Protein AF-A0A923C998-F1 (afdb_monomer)

Radius of gyration: 19.77 Å; Cα contacts (8 Å, |Δi|>4): 43; chains: 1; bounding box: 43×50×43 Å

Sequence (111 aa):
MKTKLPFAAMYVVGMLLICGLLAWGRPFPLVGLFVVSGLAVGSLYALGGVGLVVLYRTTGVLNFAIGAFGAAGVMTAWQLVQWGWLEPLAWGVALLLATALSLGYGRWIAP

Mean predicted aligned error: 7.13 Å

Secondary structure (DSSP, 8-state):
-TTSHHHHHHHHHHHHHHHHHHHTT--HHHHHHHHHHHHHHHHHHHHHHHHHHHHHHHHSS--TTHHHHHHHHHHHHHHHHHTT--HHHHHHHHHHHHHHHHHHHHHHT--

Structure (mmCIF, N/CA/C/O backbone):
data_AF-A0A923C998-F1
#
_entry.id   AF-A0A923C998-F1
#
loop_
_atom_site.group_PDB
_atom_site.id
_atom_site.type_symbol
_atom_site.label_atom_id
_atom_site.label_alt_id
_atom_site.label_comp_id
_atom_site.label_asym_id
_atom_site.label_entity_id
_atom_site.label_seq_id
_atom_site.pdbx_PDB_ins_code
_atom_site.Cartn_x
_atom_site.Cartn_y
_atom_site.Cartn_z
_atom_site.occupancy
_atom_site.B_iso_or_equiv
_atom_site.auth_seq_id
_atom_site.auth_comp_id
_atom_site.auth_asym_id
_atom_site.auth_atom_id
_atom_site.pdbx_PDB_model_num
ATOM 1 N N . MET A 1 1 ? 11.248 28.777 7.817 1.00 54.91 1 MET A N 1
ATOM 2 C CA . MET A 1 1 ? 10.921 28.068 6.554 1.00 54.91 1 MET A CA 1
ATOM 3 C C . MET A 1 1 ? 12.099 27.871 5.577 1.00 54.91 1 MET A C 1
ATOM 5 O O . MET A 1 1 ? 11.957 27.048 4.688 1.00 54.91 1 MET A O 1
ATOM 9 N N . LYS A 1 2 ? 13.270 28.526 5.719 1.00 55.19 2 LYS A N 1
ATOM 10 C CA . LYS A 1 2 ? 14.393 28.427 4.749 1.00 55.19 2 LYS A CA 1
ATOM 11 C C . LYS A 1 2 ? 15.316 27.191 4.882 1.00 55.19 2 LYS A C 1
ATOM 13 O O . LYS A 1 2 ? 16.170 26.985 4.033 1.00 55.19 2 LYS A O 1
ATOM 18 N N . THR A 1 3 ? 15.149 26.346 5.901 1.00 62.06 3 THR A N 1
ATOM 19 C CA . THR A 1 3 ? 16.094 25.257 6.238 1.00 62.06 3 THR A CA 1
ATOM 20 C C . THR A 1 3 ? 15.815 23.897 5.583 1.00 62.06 3 THR A C 1
ATOM 22 O O . THR A 1 3 ? 16.659 23.014 5.673 1.00 62.06 3 THR A O 1
ATOM 25 N N . LYS A 1 4 ? 14.677 23.696 4.898 1.00 62.12 4 LYS A N 1
ATOM 26 C CA . LYS A 1 4 ? 14.333 22.390 4.281 1.00 62.12 4 LYS A CA 1
ATOM 27 C C . LYS A 1 4 ? 14.767 22.230 2.817 1.00 62.12 4 LYS A C 1
ATOM 29 O O . LYS A 1 4 ? 14.871 21.107 2.336 1.00 62.12 4 LYS A O 1
ATOM 34 N N . LEU A 1 5 ? 15.064 23.338 2.135 1.00 65.88 5 LEU A N 1
ATOM 35 C CA . LEU A 1 5 ? 15.557 23.369 0.753 1.00 65.88 5 LEU A CA 1
ATOM 36 C C . LEU A 1 5 ? 16.867 22.585 0.530 1.00 65.88 5 LEU A C 1
ATOM 38 O O . LEU A 1 5 ? 16.898 21.796 -0.414 1.00 65.88 5 LEU A O 1
ATOM 42 N N . PRO A 1 6 ? 17.919 22.712 1.372 1.00 79.81 6 PRO A N 1
ATOM 43 C CA . PRO A 1 6 ? 19.164 21.975 1.142 1.00 79.81 6 PRO A CA 1
ATOM 44 C C . PRO A 1 6 ? 18.994 20.460 1.323 1.00 79.81 6 PRO A C 1
ATOM 46 O O . PRO A 1 6 ? 19.598 19.682 0.594 1.00 79.81 6 PRO A O 1
ATOM 49 N N . PHE A 1 7 ? 18.123 20.029 2.241 1.00 80.50 7 PHE A N 1
ATOM 50 C CA . PHE A 1 7 ? 17.872 18.607 2.487 1.00 80.50 7 PHE A CA 1
ATOM 51 C C . PHE A 1 7 ? 17.073 17.958 1.349 1.00 80.50 7 PHE A C 1
ATOM 53 O O . PHE A 1 7 ? 17.404 16.863 0.900 1.00 80.50 7 PHE A O 1
ATOM 60 N N . ALA A 1 8 ? 16.054 18.657 0.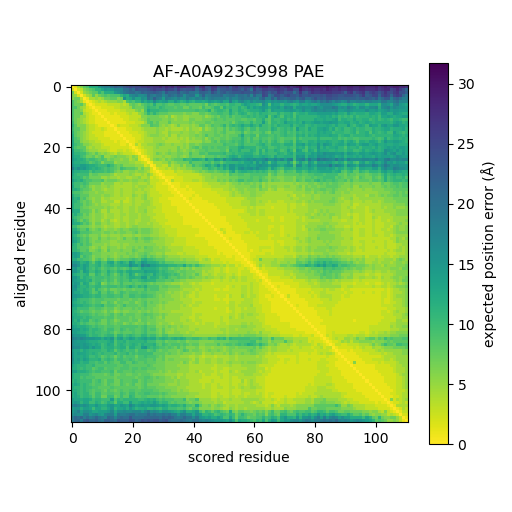838 1.00 81.81 8 ALA A N 1
ATOM 61 C CA . ALA A 1 8 ? 15.296 18.204 -0.325 1.00 81.81 8 ALA A CA 1
ATOM 62 C C . ALA A 1 8 ? 16.182 18.122 -1.579 1.00 81.81 8 ALA A C 1
ATOM 64 O O . ALA A 1 8 ? 16.132 17.128 -2.300 1.00 81.81 8 ALA A O 1
ATOM 65 N N . ALA A 1 9 ? 17.040 19.123 -1.803 1.00 83.94 9 ALA A N 1
ATOM 66 C CA . ALA A 1 9 ? 17.988 19.120 -2.913 1.00 83.94 9 ALA A CA 1
ATOM 67 C C . ALA A 1 9 ? 18.985 17.953 -2.813 1.00 83.94 9 ALA A C 1
ATOM 69 O O . ALA A 1 9 ? 19.193 17.244 -3.793 1.00 83.94 9 ALA A O 1
ATOM 70 N N . MET A 1 10 ? 19.538 17.696 -1.622 1.00 87.38 10 MET A N 1
ATOM 71 C CA . MET A 1 10 ? 20.434 16.560 -1.384 1.00 87.38 10 MET A CA 1
ATOM 72 C C . MET A 1 10 ? 19.753 15.215 -1.670 1.00 87.38 10 MET A C 1
ATOM 74 O O . MET A 1 10 ? 20.365 14.338 -2.276 1.00 87.38 10 MET A O 1
ATOM 78 N N . TYR A 1 11 ? 18.483 15.059 -1.285 1.00 84.44 11 TYR A N 1
ATOM 79 C CA . TYR A 1 11 ? 17.722 13.835 -1.541 1.00 84.44 11 TYR A CA 1
ATOM 80 C C . TYR A 1 11 ? 17.470 13.613 -3.036 1.00 84.44 11 TYR A C 1
ATOM 82 O O . TYR A 1 11 ? 17.701 12.517 -3.539 1.00 84.44 11 TYR A O 1
ATOM 90 N N . VAL A 1 12 ? 17.058 14.655 -3.765 1.00 87.00 12 VAL A N 1
ATOM 91 C CA . VAL A 1 12 ? 16.826 14.570 -5.218 1.00 87.00 12 VAL A CA 1
ATOM 92 C C . VAL A 1 12 ? 18.124 14.246 -5.957 1.00 87.00 12 VAL A C 1
ATOM 94 O O . VAL A 1 12 ? 18.134 13.365 -6.814 1.00 87.00 12 VAL A O 1
ATOM 97 N N . VAL A 1 13 ? 19.231 14.897 -5.595 1.00 89.12 13 VAL A N 1
ATOM 98 C CA . VAL A 1 13 ? 20.548 14.629 -6.193 1.00 89.12 13 VAL A CA 1
ATOM 99 C C . VAL A 1 13 ? 21.011 13.204 -5.884 1.00 89.12 13 VAL A C 1
ATOM 101 O O . VAL A 1 13 ? 21.444 12.498 -6.793 1.00 89.12 13 VAL A O 1
ATOM 104 N N . GLY A 1 14 ? 20.866 12.745 -4.638 1.00 88.88 14 GLY A N 1
ATOM 105 C CA . GLY A 1 14 ? 21.192 11.370 -4.254 1.00 88.88 14 GLY A CA 1
ATOM 106 C C . GLY A 1 14 ? 20.349 10.334 -5.002 1.00 88.88 14 GLY A C 1
ATOM 107 O O . GLY A 1 14 ? 20.878 9.332 -5.479 1.00 88.88 14 GLY A O 1
ATOM 108 N N . MET A 1 15 ? 19.055 10.600 -5.177 1.00 83.94 15 MET A N 1
ATOM 109 C CA . MET A 1 15 ? 18.137 9.716 -5.893 1.00 83.94 15 MET A CA 1
ATOM 110 C C . MET A 1 15 ? 18.466 9.642 -7.389 1.00 83.94 15 MET A C 1
ATOM 112 O O . MET A 1 15 ? 18.519 8.549 -7.944 1.00 83.94 15 MET A O 1
ATOM 116 N N . LEU A 1 16 ? 18.783 10.773 -8.027 1.00 86.06 16 LEU A N 1
ATOM 117 C CA . LEU A 1 16 ? 19.231 10.805 -9.423 1.00 86.06 16 LEU A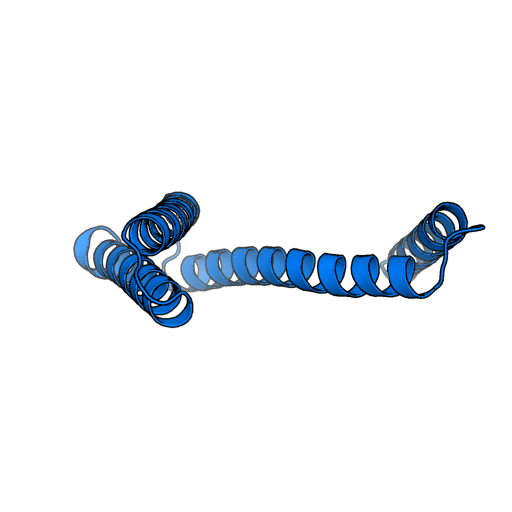 CA 1
ATOM 118 C C . LEU A 1 16 ? 20.574 10.093 -9.621 1.00 86.06 16 LEU A C 1
ATOM 120 O O . LEU A 1 16 ? 20.747 9.393 -10.616 1.00 86.06 16 LEU A O 1
ATOM 124 N N . LEU A 1 17 ? 21.499 10.223 -8.667 1.00 89.56 17 LEU A N 1
ATOM 125 C CA . LEU A 1 17 ? 22.787 9.532 -8.695 1.00 89.56 17 LEU A CA 1
ATOM 126 C C . LEU A 1 17 ? 22.589 8.014 -8.619 1.00 89.56 17 LEU A C 1
ATOM 128 O O . LEU A 1 17 ? 23.110 7.288 -9.462 1.00 89.56 17 LEU A O 1
ATOM 132 N N . ILE A 1 18 ? 21.792 7.530 -7.662 1.00 85.94 18 ILE A N 1
ATOM 133 C CA . ILE A 1 18 ? 21.500 6.097 -7.516 1.00 85.94 18 ILE A CA 1
ATOM 134 C C . ILE A 1 18 ? 20.774 5.568 -8.756 1.00 85.94 18 ILE A C 1
ATOM 136 O O . ILE A 1 18 ? 21.167 4.532 -9.286 1.00 85.94 18 ILE A O 1
ATOM 140 N N . CYS A 1 19 ? 19.762 6.279 -9.261 1.00 83.25 19 CYS A N 1
ATOM 141 C CA . CYS A 1 19 ? 19.059 5.887 -10.483 1.00 83.25 19 CYS A CA 1
ATOM 142 C C . CYS A 1 19 ? 19.996 5.852 -11.698 1.00 83.25 19 CYS A C 1
ATOM 144 O O . CYS A 1 19 ? 19.923 4.907 -12.479 1.00 83.25 19 CYS A O 1
ATOM 146 N N . GLY A 1 20 ? 20.896 6.828 -11.838 1.00 84.06 20 GLY A N 1
ATOM 147 C CA . GLY A 1 20 ? 21.892 6.868 -12.910 1.00 84.06 20 GLY A CA 1
ATOM 148 C C . GLY A 1 20 ? 22.895 5.715 -12.832 1.00 84.06 20 GLY A C 1
ATOM 149 O O . GLY A 1 20 ? 23.166 5.077 -13.847 1.00 84.06 20 GLY A O 1
ATOM 150 N N . LEU A 1 21 ? 23.380 5.390 -11.628 1.00 87.31 21 LEU A N 1
ATOM 151 C CA . LEU A 1 21 ? 24.251 4.232 -11.398 1.00 87.31 21 LEU A CA 1
ATOM 152 C C . LEU A 1 21 ? 23.533 2.907 -11.687 1.00 87.31 21 LEU A C 1
ATOM 154 O O . LEU A 1 21 ? 24.104 2.024 -12.322 1.00 87.31 21 LEU A O 1
ATOM 158 N N . LEU A 1 22 ? 22.279 2.760 -11.247 1.00 83.94 22 LEU A N 1
ATOM 159 C CA . LEU A 1 22 ? 21.513 1.520 -11.405 1.00 83.94 22 LEU A CA 1
ATOM 160 C C . LEU A 1 22 ? 21.030 1.297 -12.848 1.00 83.94 22 LEU A C 1
ATOM 162 O O . LEU A 1 22 ? 20.838 0.152 -13.264 1.00 83.94 22 LEU A O 1
ATOM 166 N N . ALA A 1 23 ? 20.804 2.381 -13.596 1.00 82.44 23 ALA A N 1
ATOM 167 C CA . ALA A 1 23 ? 20.371 2.356 -14.991 1.00 82.44 23 ALA A CA 1
ATOM 168 C C . ALA A 1 23 ? 21.536 2.229 -15.988 1.00 82.44 23 ALA A C 1
ATOM 170 O O . ALA A 1 23 ? 21.294 1.993 -17.173 1.00 82.44 23 ALA A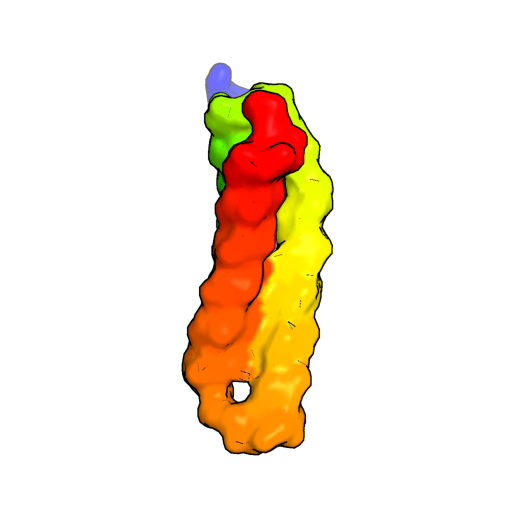 O 1
ATOM 171 N N . TRP A 1 24 ? 22.790 2.362 -15.541 1.00 84.94 24 TRP A N 1
ATOM 172 C CA . TRP A 1 24 ? 23.950 2.328 -16.427 1.00 84.94 24 TRP A CA 1
ATOM 173 C C . TRP A 1 24 ? 24.076 0.974 -17.143 1.00 84.94 24 TRP A C 1
ATOM 175 O O . TRP A 1 24 ? 24.162 -0.078 -16.512 1.00 84.94 24 TRP A O 1
ATOM 185 N N . GLY A 1 25 ? 24.063 0.996 -18.480 1.00 82.38 25 GLY A N 1
ATOM 186 C CA . GLY A 1 25 ? 24.159 -0.208 -19.314 1.00 82.38 25 GLY A CA 1
ATOM 187 C C . GLY A 1 25 ? 22.905 -1.097 -19.337 1.00 82.38 25 GLY A C 1
ATOM 188 O O . GLY A 1 25 ? 22.960 -2.196 -19.888 1.00 82.38 25 GLY A O 1
ATOM 189 N N . ARG A 1 26 ? 21.775 -0.659 -18.760 1.00 83.19 26 ARG A N 1
ATOM 190 C CA . ARG A 1 26 ? 20.500 -1.401 -18.772 1.00 83.19 26 ARG A CA 1
ATOM 191 C C . ARG A 1 26 ? 19.643 -1.007 -19.991 1.00 83.19 26 ARG A C 1
ATOM 193 O O . ARG A 1 26 ? 19.623 0.163 -20.366 1.00 83.19 26 ARG A O 1
ATOM 200 N N . PRO A 1 27 ? 18.884 -1.941 -20.594 1.00 86.25 27 PRO A N 1
ATOM 201 C CA . PRO A 1 27 ? 17.994 -1.633 -21.715 1.00 86.25 27 PRO A CA 1
ATOM 202 C C . PRO A 1 27 ? 16.824 -0.723 -21.286 1.00 86.25 27 PRO A C 1
ATOM 204 O O . PRO A 1 27 ? 16.225 -0.932 -20.229 1.00 86.25 27 PRO A O 1
ATOM 207 N N . PHE A 1 28 ? 16.461 0.262 -22.122 1.00 80.50 28 PHE A N 1
ATOM 208 C CA . PHE A 1 28 ? 15.432 1.277 -21.819 1.00 80.50 28 PHE A CA 1
ATOM 209 C C . PHE A 1 28 ? 14.070 0.727 -21.340 1.00 80.50 28 PHE A C 1
ATOM 211 O O . PHE A 1 28 ? 13.528 1.284 -20.381 1.00 80.50 28 PHE A O 1
ATOM 218 N N . PRO A 1 29 ? 13.513 -0.366 -21.908 1.00 85.69 29 PRO A N 1
ATOM 219 C CA . PRO A 1 29 ? 12.234 -0.915 -21.444 1.00 85.69 29 PRO A CA 1
ATOM 220 C C . PRO A 1 29 ? 12.271 -1.392 -19.986 1.00 85.69 29 PRO A C 1
ATOM 222 O O . PRO A 1 29 ? 11.283 -1.280 -19.264 1.00 85.69 29 PRO A O 1
ATOM 225 N N . LEU A 1 30 ? 13.427 -1.884 -19.532 1.00 84.62 30 LEU A N 1
ATOM 226 C CA . LEU A 1 30 ? 13.611 -2.392 -18.176 1.00 84.62 30 LEU A CA 1
ATOM 227 C C . LEU A 1 30 ? 13.580 -1.249 -17.154 1.00 84.62 30 LEU A C 1
ATOM 229 O O . LEU A 1 30 ? 12.943 -1.358 -16.111 1.00 84.62 30 LEU A O 1
ATOM 233 N N . VAL A 1 31 ? 14.231 -0.129 -17.477 1.00 85.44 31 VAL A N 1
ATOM 234 C CA . VAL A 1 31 ? 14.241 1.070 -16.626 1.00 85.44 31 VAL A CA 1
ATOM 235 C C . VAL A 1 31 ? 12.831 1.656 -16.510 1.00 85.44 31 VAL A C 1
ATOM 237 O O . VAL A 1 31 ? 12.397 1.979 -15.405 1.00 85.44 31 VAL A O 1
ATOM 240 N N . GLY A 1 32 ? 12.087 1.718 -17.620 1.00 85.62 32 GLY A N 1
ATOM 241 C CA . GLY A 1 32 ? 10.692 2.168 -17.620 1.00 85.62 32 GLY A CA 1
ATOM 242 C C . GLY A 1 32 ? 9.798 1.333 -16.697 1.00 85.62 32 GLY A C 1
ATOM 243 O O . GLY A 1 32 ? 9.046 1.897 -15.901 1.00 85.62 32 GLY A O 1
ATOM 244 N N . LEU A 1 33 ? 9.934 0.003 -16.728 1.00 89.62 33 LEU A N 1
ATOM 245 C CA . LEU A 1 33 ? 9.168 -0.898 -15.860 1.00 89.62 33 LEU A CA 1
ATOM 246 C C . LEU A 1 33 ? 9.439 -0.638 -14.370 1.00 89.62 33 LEU A C 1
ATOM 248 O O . LEU A 1 33 ? 8.499 -0.576 -13.579 1.00 89.62 33 LEU A O 1
ATOM 252 N N . PHE A 1 34 ? 10.704 -0.443 -13.983 1.00 87.06 34 PHE A N 1
ATOM 253 C CA . PHE A 1 34 ? 11.062 -0.163 -12.589 1.00 87.06 34 PHE A CA 1
ATOM 254 C C . PHE A 1 34 ? 10.530 1.180 -12.097 1.00 87.06 34 PHE A C 1
ATOM 256 O O . PHE A 1 34 ? 10.095 1.271 -10.951 1.00 87.06 34 PHE A O 1
ATOM 263 N N . VAL A 1 35 ? 10.525 2.210 -12.946 1.00 88.94 35 VAL A N 1
ATOM 264 C CA . VAL A 1 35 ? 9.959 3.517 -12.583 1.00 88.94 35 VAL A CA 1
ATOM 265 C C . VAL A 1 35 ? 8.451 3.405 -12.369 1.00 88.94 35 VAL A C 1
ATOM 267 O O . VAL A 1 35 ? 7.947 3.868 -11.347 1.00 88.94 35 VAL A O 1
ATOM 270 N N . VAL A 1 36 ? 7.734 2.747 -13.283 1.00 93.25 36 VAL A N 1
ATOM 271 C CA . VAL A 1 36 ? 6.276 2.570 -13.174 1.00 93.25 36 VAL A CA 1
ATOM 272 C C . VAL A 1 36 ? 5.917 1.697 -11.972 1.00 93.25 36 VAL A C 1
ATOM 274 O O . VAL A 1 36 ? 5.075 2.083 -11.163 1.00 93.25 36 VAL A O 1
ATOM 277 N N . SER A 1 37 ? 6.589 0.557 -11.801 1.00 92.06 37 SER A N 1
ATOM 278 C CA . SER A 1 37 ? 6.390 -0.326 -10.647 1.00 92.06 37 SER A CA 1
ATOM 279 C C . SER A 1 37 ? 6.735 0.374 -9.333 1.00 92.06 37 SER A C 1
ATOM 281 O O . SER A 1 37 ? 6.007 0.224 -8.354 1.00 92.06 37 SER A O 1
ATOM 283 N N . GLY A 1 38 ? 7.828 1.137 -9.293 1.00 91.62 38 GLY A N 1
ATOM 284 C CA . GLY A 1 38 ? 8.252 1.877 -8.109 1.00 91.62 38 GLY A CA 1
ATOM 285 C C . GLY A 1 38 ? 7.258 2.971 -7.731 1.00 91.62 38 GLY A C 1
ATOM 286 O O . GLY A 1 38 ? 6.918 3.108 -6.557 1.00 91.62 38 GLY A O 1
ATOM 287 N N . LEU A 1 39 ? 6.730 3.698 -8.720 1.00 93.94 39 LEU A N 1
ATOM 288 C CA . LEU A 1 39 ? 5.692 4.703 -8.501 1.00 93.94 39 LEU A CA 1
ATOM 289 C C . LEU A 1 39 ? 4.388 4.062 -8.010 1.00 93.94 39 LEU A C 1
ATOM 291 O O . LEU A 1 39 ? 3.788 4.561 -7.059 1.00 93.94 39 LEU A O 1
ATOM 295 N N . ALA A 1 40 ? 3.983 2.937 -8.606 1.00 95.00 40 ALA A N 1
ATOM 296 C CA . ALA A 1 40 ? 2.803 2.190 -8.181 1.00 95.00 40 ALA A CA 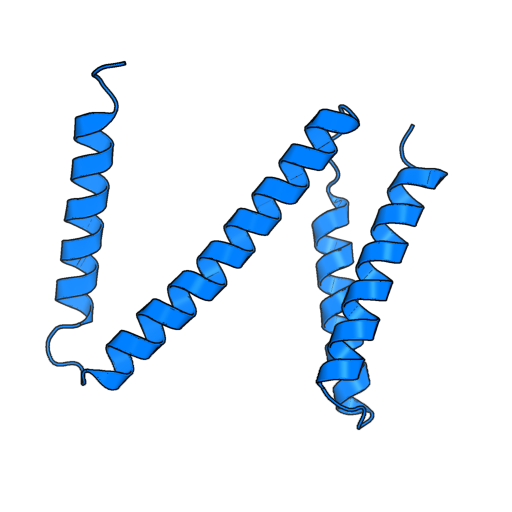1
ATOM 297 C C . ALA A 1 40 ? 2.929 1.754 -6.713 1.00 95.00 40 ALA A C 1
ATOM 299 O O . ALA A 1 40 ? 2.096 2.120 -5.885 1.00 95.00 40 ALA A O 1
ATOM 300 N N . VAL A 1 41 ? 4.018 1.070 -6.354 1.00 94.62 41 VAL A N 1
ATOM 301 C CA . VAL A 1 41 ? 4.269 0.607 -4.981 1.00 94.62 41 VAL A CA 1
ATOM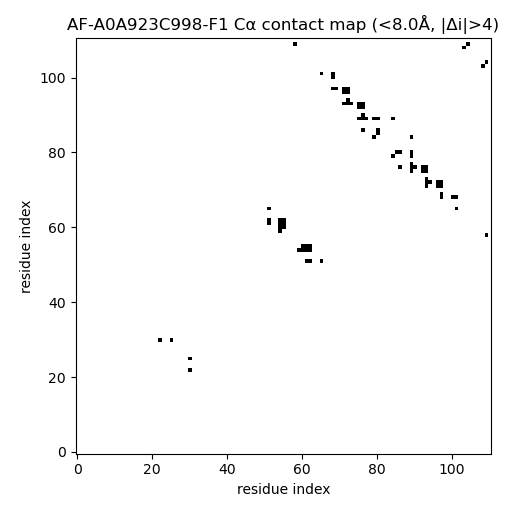 302 C C . VAL A 1 41 ? 4.395 1.781 -4.000 1.00 94.62 41 VAL A C 1
ATOM 304 O O . VAL A 1 41 ? 3.772 1.767 -2.939 1.00 94.62 41 VAL A O 1
ATOM 307 N N . GLY A 1 42 ? 5.131 2.836 -4.360 1.00 94.50 42 GLY A N 1
ATOM 308 C CA . GLY A 1 42 ? 5.271 4.037 -3.533 1.00 94.50 42 GLY A CA 1
ATOM 309 C C . GLY A 1 42 ? 3.937 4.740 -3.273 1.00 94.50 42 GLY A C 1
ATOM 310 O O . GLY A 1 42 ? 3.666 5.154 -2.145 1.00 94.50 42 GLY A O 1
ATOM 311 N N . SER A 1 43 ? 3.070 4.817 -4.287 1.00 95.69 43 SER A N 1
ATOM 312 C CA . SER A 1 43 ? 1.728 5.389 -4.147 1.00 95.69 43 SER A CA 1
ATOM 313 C C . SER A 1 43 ? 0.839 4.568 -3.210 1.00 95.69 43 SER A C 1
ATOM 315 O O . SER A 1 43 ? 0.141 5.150 -2.383 1.00 95.69 43 SER A O 1
ATOM 317 N N . LEU A 1 44 ? 0.923 3.232 -3.255 1.00 92.81 44 LEU A N 1
ATOM 318 C CA . LEU A 1 44 ? 0.191 2.346 -2.347 1.00 92.81 44 LEU A CA 1
ATOM 319 C C . LEU A 1 44 ? 0.619 2.557 -0.888 1.00 92.81 44 LEU A C 1
ATOM 321 O O . LEU A 1 44 ? -0.238 2.691 -0.013 1.00 92.81 44 LEU A O 1
ATOM 325 N N . TYR A 1 45 ? 1.925 2.660 -0.620 1.00 92.50 45 TYR A N 1
ATOM 326 C CA . TYR A 1 45 ? 2.423 2.945 0.731 1.00 92.50 45 TYR A CA 1
ATOM 327 C C . TYR A 1 45 ? 2.030 4.344 1.218 1.00 92.50 45 TYR A C 1
ATOM 329 O O . TYR A 1 45 ? 1.639 4.503 2.378 1.00 92.50 45 TYR A O 1
ATOM 337 N N . ALA A 1 46 ? 2.082 5.351 0.341 1.00 95.50 46 ALA A N 1
ATOM 338 C CA . ALA A 1 46 ? 1.627 6.698 0.668 1.00 95.50 46 ALA A CA 1
ATOM 339 C C . ALA A 1 46 ? 0.125 6.712 1.003 1.00 95.50 46 ALA A C 1
ATOM 341 O O . ALA A 1 46 ? -0.261 7.257 2.035 1.00 95.50 46 ALA A O 1
ATOM 342 N N . LEU A 1 47 ? -0.711 6.058 0.190 1.00 93.81 47 LEU A N 1
ATOM 343 C CA . LEU A 1 47 ? -2.151 5.921 0.430 1.00 93.81 47 LEU A CA 1
ATOM 344 C C . LEU A 1 47 ? -2.454 5.191 1.743 1.00 93.81 47 LEU A C 1
ATOM 346 O O . LEU A 1 47 ? -3.323 5.635 2.492 1.00 93.81 47 LEU A O 1
ATOM 350 N N . GLY A 1 48 ? -1.713 4.126 2.060 1.00 91.19 48 GLY A N 1
ATOM 351 C CA . GLY A 1 48 ? -1.842 3.421 3.337 1.00 91.19 48 GLY A CA 1
ATOM 352 C C . GLY A 1 48 ? -1.574 4.335 4.539 1.00 91.19 48 GLY A C 1
ATOM 353 O O . GLY A 1 48 ? -2.364 4.368 5.485 1.00 91.19 48 GLY A O 1
ATOM 354 N N . GLY A 1 49 ? -0.509 5.140 4.472 1.00 91.88 49 GLY A N 1
ATOM 355 C CA . GLY A 1 49 ? -0.201 6.140 5.498 1.00 91.88 49 GLY A CA 1
ATOM 356 C C . GLY A 1 49 ? -1.266 7.236 5.602 1.00 91.88 49 GLY A C 1
ATOM 357 O O . GLY A 1 49 ? -1.689 7.584 6.704 1.00 91.88 49 GLY A O 1
ATOM 358 N N . VAL A 1 50 ? -1.749 7.744 4.464 1.00 94.25 50 VAL A N 1
ATOM 359 C CA . VAL A 1 50 ? -2.831 8.741 4.417 1.00 94.25 50 VAL A CA 1
ATOM 360 C C . VAL A 1 50 ? -4.106 8.191 5.060 1.00 94.25 50 VAL A C 1
ATOM 362 O O . VAL A 1 50 ? -4.702 8.880 5.884 1.00 94.25 50 VAL A O 1
ATOM 365 N N . GLY A 1 51 ? -4.498 6.950 4.760 1.00 89.94 51 GLY A N 1
ATOM 366 C CA . GLY A 1 51 ? -5.676 6.314 5.357 1.00 89.94 51 GLY A CA 1
ATOM 367 C C . GLY A 1 51 ? -5.580 6.204 6.881 1.00 89.94 51 GLY A C 1
ATOM 368 O O . GLY A 1 51 ? -6.514 6.580 7.589 1.00 89.94 51 GLY A O 1
ATOM 369 N N . LEU A 1 52 ? -4.424 5.777 7.396 1.00 90.75 52 LEU A N 1
ATOM 370 C CA . LEU A 1 52 ? -4.168 5.700 8.836 1.00 90.75 52 LEU A CA 1
ATOM 371 C C . LEU A 1 52 ? -4.272 7.078 9.510 1.00 90.75 52 LEU A 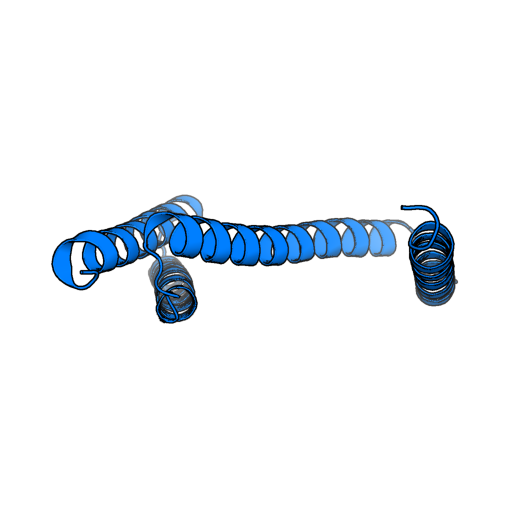C 1
ATOM 373 O O . LEU A 1 52 ? -4.943 7.211 10.536 1.00 90.75 52 LEU A O 1
ATOM 377 N N . VAL A 1 53 ? -3.658 8.114 8.928 1.00 92.38 53 VAL A N 1
ATOM 378 C CA . VAL A 1 53 ? -3.692 9.480 9.481 1.00 92.38 53 VAL A CA 1
ATOM 379 C C . VAL A 1 53 ? -5.100 10.073 9.432 1.00 92.38 53 VAL A C 1
ATOM 381 O O . VAL A 1 53 ? -5.513 10.734 10.385 1.00 92.38 53 VAL A O 1
ATOM 384 N N . VAL A 1 54 ? -5.855 9.834 8.355 1.00 91.94 54 VAL A N 1
ATOM 385 C CA . VAL A 1 54 ? -7.240 10.312 8.222 1.00 91.94 54 VAL A CA 1
ATOM 386 C C . VAL A 1 54 ? -8.129 9.698 9.303 1.00 91.94 54 VAL A C 1
ATOM 388 O O . VAL A 1 54 ? -8.824 10.441 9.995 1.00 91.94 54 VAL A O 1
ATOM 391 N N . LEU A 1 55 ? -8.053 8.380 9.513 1.00 88.06 55 LEU A N 1
ATOM 392 C CA . LEU A 1 55 ? -8.829 7.698 10.554 1.00 88.06 55 LEU A CA 1
ATOM 393 C C . LEU A 1 55 ? -8.452 8.175 11.960 1.00 88.06 55 LEU A C 1
ATOM 395 O O . LEU A 1 55 ? -9.336 8.444 12.780 1.00 88.06 55 LEU A O 1
ATOM 399 N N . TYR A 1 56 ? -7.153 8.335 12.227 1.00 89.50 56 TYR A N 1
ATOM 400 C CA . TYR A 1 56 ? -6.670 8.875 13.498 1.00 89.50 56 TYR A CA 1
ATOM 401 C C . TYR A 1 56 ? -7.209 10.286 13.746 1.00 89.50 56 TYR A C 1
ATOM 403 O O . TYR A 1 56 ? -7.647 10.606 14.848 1.00 89.50 56 TYR A O 1
ATOM 411 N N . ARG A 1 57 ? -7.247 11.127 12.707 1.00 91.31 57 ARG A N 1
ATOM 412 C CA . ARG A 1 57 ? -7.744 12.502 12.818 1.00 91.31 57 ARG A CA 1
ATOM 413 C C . ARG A 1 57 ? -9.236 12.572 13.140 1.00 91.31 57 ARG A C 1
ATOM 415 O O . ARG A 1 57 ? -9.654 13.523 13.790 1.00 91.31 57 ARG A O 1
ATOM 422 N N . THR A 1 58 ? -10.025 11.601 12.685 1.00 87.94 58 THR A N 1
ATOM 423 C CA . THR A 1 58 ? -11.472 11.557 12.949 1.00 87.94 58 THR A CA 1
ATOM 424 C C . THR A 1 58 ? -11.836 10.913 14.283 1.00 87.94 58 THR A C 1
ATOM 426 O O . THR A 1 58 ? -12.829 11.306 14.880 1.00 87.94 58 THR A O 1
ATOM 429 N N . THR A 1 59 ? -11.057 9.932 14.748 1.00 85.19 59 THR A N 1
ATOM 430 C CA . THR A 1 59 ? -11.406 9.108 15.923 1.00 85.19 59 THR A CA 1
ATOM 431 C C . THR A 1 59 ? -10.581 9.433 17.167 1.00 85.19 59 THR A C 1
ATOM 433 O O . THR A 1 59 ? -10.965 9.068 18.270 1.00 85.19 59 THR A O 1
ATOM 436 N N . GLY A 1 60 ? -9.423 10.082 17.015 1.00 85.56 60 GLY A N 1
ATOM 437 C CA . GLY A 1 60 ? -8.465 10.290 18.104 1.00 85.56 60 GLY A CA 1
ATOM 438 C C . GLY A 1 60 ? -7.722 9.021 18.543 1.00 85.56 60 GLY A C 1
ATOM 439 O O . GLY A 1 60 ? -6.874 9.099 19.430 1.00 85.56 60 GLY A O 1
ATOM 440 N N . VAL A 1 61 ? -7.994 7.865 17.922 1.00 85.31 61 VAL A N 1
ATOM 441 C CA . VAL A 1 61 ? -7.399 6.567 18.268 1.00 85.31 61 VAL A CA 1
ATOM 442 C C . VAL A 1 61 ? -6.710 5.964 17.048 1.00 85.31 61 VAL A C 1
ATOM 444 O O . VAL A 1 61 ? -7.224 5.978 15.930 1.00 85.31 61 VAL A O 1
ATOM 447 N N . LEU A 1 62 ? -5.503 5.437 17.249 1.00 85.00 62 LEU A N 1
ATOM 448 C CA . LEU A 1 62 ? -4.725 4.823 16.179 1.00 85.00 62 LEU A CA 1
ATOM 449 C C . LEU A 1 62 ? -5.212 3.390 15.915 1.00 85.00 62 LEU A C 1
ATOM 451 O O . LEU A 1 62 ? -5.119 2.526 16.784 1.00 85.00 62 LEU A O 1
A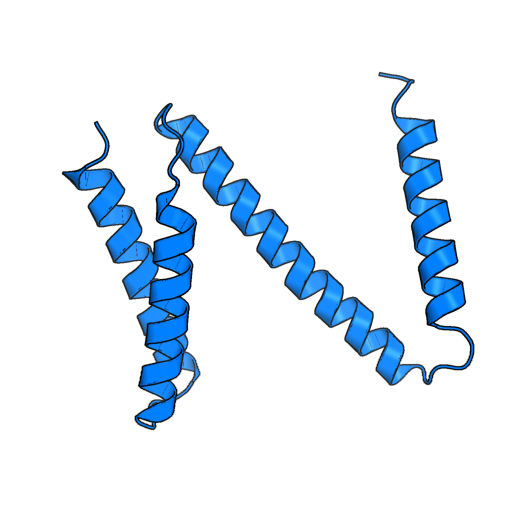TOM 455 N N . ASN A 1 63 ? -5.707 3.126 14.704 1.00 85.81 63 ASN A N 1
ATOM 456 C CA . ASN A 1 63 ? -6.196 1.804 14.313 1.00 85.81 63 ASN A CA 1
ATOM 457 C C . ASN A 1 63 ? -5.069 0.924 13.739 1.00 85.81 63 ASN A C 1
ATOM 459 O O . ASN A 1 63 ? -4.721 1.035 12.563 1.00 85.81 63 ASN A O 1
ATOM 463 N N . PHE A 1 64 ? -4.540 0.007 14.551 1.00 85.25 64 PHE A N 1
ATOM 464 C CA . PHE A 1 64 ? -3.543 -0.982 14.116 1.00 85.25 64 PHE A CA 1
ATOM 465 C C . PHE A 1 64 ? -4.128 -2.150 13.305 1.00 85.25 64 PHE A C 1
ATOM 467 O O . PHE A 1 64 ? -3.391 -2.836 12.596 1.00 85.25 64 PHE A O 1
ATOM 474 N N . ALA A 1 65 ? -5.444 -2.372 13.357 1.00 87.56 65 ALA A N 1
ATOM 475 C CA . ALA A 1 65 ? -6.100 -3.466 12.644 1.00 87.56 65 ALA A CA 1
ATOM 476 C C . ALA A 1 65 ? -6.158 -3.246 11.121 1.00 87.56 65 ALA A C 1
ATOM 478 O O . ALA A 1 65 ? -6.379 -4.197 10.373 1.00 87.56 65 ALA A O 1
ATOM 479 N N . ILE A 1 66 ? -5.892 -2.026 10.636 1.00 87.75 66 ILE A N 1
ATOM 480 C CA . ILE A 1 66 ? -5.929 -1.699 9.202 1.00 87.75 66 ILE A CA 1
ATOM 481 C C . ILE A 1 66 ? -5.000 -2.586 8.356 1.00 87.75 66 ILE A C 1
ATOM 483 O O . ILE A 1 66 ? -5.358 -2.971 7.244 1.00 87.75 66 ILE A O 1
ATOM 487 N N . GLY A 1 67 ? -3.845 -2.983 8.904 1.00 88.50 67 GLY A N 1
ATOM 488 C CA . GLY A 1 67 ? -2.932 -3.917 8.240 1.00 88.50 67 GLY A CA 1
ATOM 489 C C . GLY A 1 67 ? -3.510 -5.330 8.131 1.00 88.50 67 GLY A C 1
ATOM 490 O O . GLY A 1 67 ? -3.392 -5.968 7.086 1.00 88.50 67 GLY A O 1
ATOM 491 N N . ALA A 1 68 ? -4.200 -5.798 9.176 1.00 91.50 68 ALA A N 1
ATOM 492 C CA . ALA A 1 68 ? -4.863 -7.100 9.177 1.00 91.50 68 ALA A CA 1
ATOM 493 C C . ALA A 1 68 ? -6.035 -7.143 8.183 1.00 91.50 68 ALA A C 1
ATOM 495 O O . ALA A 1 68 ? -6.200 -8.140 7.483 1.00 91.50 68 ALA A O 1
ATOM 496 N N . PHE A 1 69 ? -6.805 -6.056 8.053 1.00 91.94 69 PHE A N 1
ATOM 497 C CA . PHE A 1 69 ? -7.877 -5.962 7.053 1.00 91.94 69 PHE A CA 1
ATOM 498 C C . PHE A 1 69 ? -7.333 -6.003 5.622 1.00 91.94 69 PHE A C 1
ATOM 500 O O . PHE A 1 69 ? -7.898 -6.691 4.772 1.00 91.94 69 PHE A O 1
ATOM 507 N N . GLY A 1 70 ? -6.209 -5.325 5.366 1.00 91.38 70 GLY A N 1
ATOM 508 C CA . GLY A 1 70 ? -5.513 -5.403 4.081 1.00 91.38 70 GLY A CA 1
ATOM 509 C C . GLY A 1 70 ? -5.050 -6.826 3.759 1.00 91.38 70 GLY A C 1
ATOM 510 O O . GLY A 1 70 ? -5.322 -7.329 2.669 1.00 91.38 70 GLY A O 1
ATOM 511 N N . ALA A 1 71 ? -4.422 -7.507 4.723 1.00 93.56 71 ALA A N 1
ATOM 512 C CA . ALA A 1 71 ? -4.002 -8.900 4.565 1.00 93.56 71 ALA A CA 1
ATOM 513 C C . ALA A 1 71 ? -5.194 -9.839 4.312 1.00 93.56 71 ALA A C 1
ATOM 515 O O . ALA A 1 71 ? -5.133 -10.666 3.404 1.00 93.56 71 ALA A O 1
ATOM 516 N N . ALA A 1 72 ? -6.294 -9.677 5.053 1.00 94.94 72 ALA A N 1
ATOM 517 C CA . ALA A 1 72 ? -7.515 -10.455 4.851 1.00 94.94 72 ALA A CA 1
ATOM 518 C C . ALA A 1 72 ? -8.101 -10.244 3.443 1.00 94.94 72 ALA A C 1
ATOM 520 O O . ALA A 1 72 ? -8.463 -11.215 2.778 1.00 94.94 72 ALA A O 1
ATOM 521 N N . GLY A 1 73 ? -8.133 -9.000 2.951 1.00 94.44 73 GLY A N 1
ATOM 522 C CA . GLY A 1 73 ? -8.541 -8.684 1.581 1.00 94.44 73 GLY A CA 1
ATOM 523 C C . GLY A 1 73 ? -7.677 -9.396 0.535 1.00 94.44 73 GLY A C 1
ATOM 524 O O . GLY A 1 73 ? -8.206 -10.109 -0.316 1.00 94.44 73 GLY A O 1
ATOM 525 N N . VAL A 1 74 ? -6.349 -9.278 0.631 1.00 93.75 74 VAL A N 1
ATOM 526 C CA . VAL A 1 74 ? -5.416 -9.917 -0.320 1.00 93.75 74 VAL A CA 1
ATOM 527 C C . VAL A 1 74 ? -5.542 -11.441 -0.294 1.00 93.75 74 VAL A C 1
ATOM 529 O O . VAL A 1 74 ? -5.616 -12.059 -1.355 1.00 93.75 74 VAL A O 1
ATOM 532 N N . MET A 1 75 ? -5.626 -12.050 0.892 1.00 95.56 75 MET A N 1
ATOM 533 C CA . MET A 1 75 ? -5.806 -13.501 1.023 1.00 95.56 75 MET A CA 1
ATOM 534 C C . MET A 1 75 ? -7.148 -13.970 0.450 1.00 95.56 75 MET A C 1
ATOM 536 O O . MET A 1 75 ? -7.208 -15.022 -0.184 1.00 95.56 75 MET A O 1
ATOM 540 N N . THR A 1 76 ? -8.208 -13.172 0.601 1.00 94.94 76 THR A N 1
ATOM 541 C CA . THR A 1 76 ? -9.517 -13.467 0.002 1.00 94.94 76 THR A CA 1
ATOM 542 C C . THR A 1 76 ? -9.456 -13.399 -1.523 1.00 94.94 76 THR A C 1
ATOM 544 O O . THR A 1 76 ? -9.920 -14.323 -2.187 1.00 94.94 76 THR A O 1
ATOM 547 N N . ALA A 1 77 ? -8.845 -12.351 -2.091 1.00 95.06 77 ALA A N 1
ATOM 548 C CA . ALA A 1 77 ? -8.652 -12.247 -3.540 1.00 95.06 77 ALA A CA 1
ATOM 549 C C . ALA A 1 77 ? -7.843 -13.430 -4.079 1.00 95.06 77 ALA A C 1
ATOM 551 O O . ALA A 1 77 ? -8.234 -14.036 -5.075 1.00 95.06 77 ALA A O 1
ATOM 552 N N . TRP A 1 78 ? -6.744 -13.779 -3.406 1.00 94.50 78 TRP A N 1
ATOM 553 C CA . TRP A 1 78 ? -5.903 -14.903 -3.802 1.00 94.50 78 TRP A CA 1
ATOM 554 C C . TRP A 1 78 ? -6.692 -16.214 -3.818 1.00 94.50 78 TRP A C 1
ATOM 556 O O . TRP A 1 78 ? -6.667 -16.919 -4.823 1.00 94.50 78 TRP A O 1
ATOM 566 N N . GLN A 1 79 ? -7.459 -16.502 -2.762 1.00 95.38 79 GLN A N 1
ATOM 567 C CA . GLN A 1 79 ? -8.268 -17.719 -2.684 1.00 95.38 79 GLN A CA 1
ATOM 568 C C . GLN A 1 79 ? -9.355 -17.768 -3.771 1.00 95.38 79 GLN A C 1
ATOM 570 O O . GLN A 1 79 ? -9.560 -18.805 -4.396 1.00 95.38 79 GLN A O 1
ATOM 575 N N . LEU A 1 80 ? -10.030 -16.647 -4.043 1.00 94.88 80 LEU A N 1
ATOM 576 C CA . LEU A 1 80 ? -11.062 -16.575 -5.083 1.00 94.88 80 LEU A CA 1
ATOM 577 C C . LEU A 1 80 ? -10.483 -16.846 -6.476 1.00 94.88 80 LEU A C 1
ATOM 579 O O . LEU A 1 80 ? -11.080 -17.586 -7.258 1.00 94.88 80 LEU A O 1
ATOM 583 N N . VAL A 1 81 ? -9.299 -16.302 -6.767 1.00 95.69 81 VAL A N 1
ATOM 584 C CA . VAL A 1 81 ? -8.585 -16.588 -8.019 1.00 95.69 81 VAL A CA 1
ATOM 585 C C . VAL A 1 81 ? -8.190 -18.067 -8.098 1.00 95.69 81 VAL A C 1
ATOM 587 O O . VAL A 1 81 ? -8.352 -18.675 -9.154 1.00 95.69 81 VAL A O 1
ATOM 590 N N . GLN A 1 82 ? -7.753 -18.687 -6.992 1.00 95.00 82 GLN A N 1
ATOM 591 C CA . GLN A 1 82 ? -7.479 -20.135 -6.956 1.00 95.00 82 GLN A CA 1
ATOM 592 C C . GLN A 1 82 ? -8.733 -20.985 -7.222 1.00 95.00 82 GLN A C 1
ATOM 594 O O . GLN A 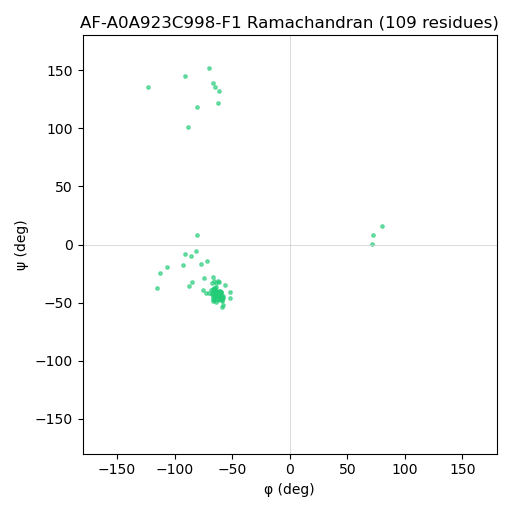1 82 ? -8.638 -22.046 -7.834 1.00 95.00 82 GLN A O 1
ATOM 599 N N . TRP A 1 83 ? -9.918 -20.516 -6.827 1.00 94.50 83 TRP A N 1
ATOM 600 C CA . TRP A 1 83 ? -11.202 -21.158 -7.138 1.00 94.50 83 TRP A CA 1
ATOM 601 C C . TRP A 1 83 ? -11.732 -20.861 -8.550 1.00 94.50 83 TRP A C 1
ATOM 603 O O . TRP A 1 83 ? -12.864 -21.224 -8.869 1.00 94.50 83 TRP A O 1
ATOM 613 N N . GLY A 1 84 ? -10.934 -20.220 -9.407 1.00 92.56 84 GLY A N 1
ATOM 614 C CA . GLY A 1 84 ? -11.278 -19.969 -10.807 1.00 92.56 84 GLY A CA 1
ATOM 615 C C . GLY A 1 84 ? -12.218 -18.784 -11.025 1.00 92.56 84 GLY A C 1
ATOM 616 O O . GLY A 1 84 ? -12.812 -18.663 -12.096 1.00 92.56 84 GLY A O 1
ATOM 617 N N . TRP A 1 85 ? -12.381 -17.907 -10.032 1.00 93.50 85 TRP A N 1
ATOM 618 C CA . TRP A 1 85 ? -13.136 -16.671 -10.225 1.00 93.50 85 TRP A CA 1
ATOM 619 C C . TRP A 1 85 ? -12.371 -15.701 -11.131 1.00 93.50 85 TRP A C 1
ATOM 621 O O . TRP A 1 85 ? -11.141 -15.676 -11.153 1.00 93.50 85 TRP A O 1
ATOM 631 N N . LEU A 1 86 ? -13.115 -14.855 -11.847 1.00 92.81 86 LEU A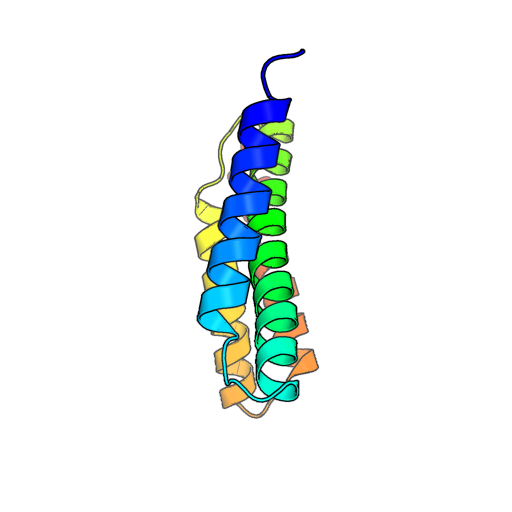 N 1
ATOM 632 C CA . LEU A 1 86 ? -12.541 -13.786 -12.664 1.00 92.81 86 LEU A CA 1
ATOM 633 C C . LEU A 1 86 ? -11.755 -12.806 -11.781 1.00 92.81 86 LEU A C 1
ATOM 635 O O . LEU A 1 86 ? -12.282 -12.313 -10.780 1.00 92.81 86 LEU A O 1
ATOM 639 N N . GLU A 1 87 ? -10.528 -12.471 -12.189 1.00 89.94 87 GLU A N 1
ATOM 640 C CA . GLU A 1 87 ? -9.616 -11.605 -11.423 1.00 89.94 87 GLU A CA 1
ATOM 641 C C . GLU A 1 87 ? -10.248 -10.268 -10.988 1.00 89.94 87 GLU A C 1
ATOM 643 O O . GLU A 1 87 ? -10.162 -9.941 -9.801 1.00 89.94 87 GLU A O 1
ATOM 648 N N . PRO A 1 88 ? -10.969 -9.519 -11.854 1.00 93.50 88 PRO A N 1
ATOM 649 C CA . PRO A 1 88 ? -11.568 -8.248 -11.442 1.00 93.50 88 PRO A CA 1
ATOM 650 C C . PRO A 1 88 ? -12.635 -8.419 -10.357 1.00 93.50 88 PRO A C 1
ATOM 652 O O . PRO A 1 88 ? -12.801 -7.562 -9.489 1.00 93.50 88 PRO A O 1
ATOM 655 N N . LEU A 1 89 ? -13.358 -9.541 -10.396 1.00 93.06 89 LEU A N 1
ATOM 656 C CA . LEU A 1 89 ? -14.418 -9.837 -9.443 1.00 93.06 89 LEU A CA 1
ATOM 657 C C . LEU A 1 89 ? -13.822 -10.251 -8.093 1.00 93.06 89 LEU A C 1
ATOM 659 O O . LEU A 1 89 ? -14.293 -9.793 -7.053 1.00 93.06 89 LEU A O 1
ATOM 663 N N . ALA A 1 90 ? -12.730 -11.020 -8.104 1.00 93.31 90 ALA A N 1
ATOM 664 C CA . ALA A 1 90 ? -11.972 -11.356 -6.902 1.00 93.31 90 ALA A CA 1
ATOM 665 C C . ALA A 1 90 ? -11.420 -10.104 -6.193 1.00 93.31 90 ALA A C 1
ATOM 667 O O . ALA A 1 90 ? -11.542 -9.984 -4.970 1.00 93.31 90 ALA A O 1
ATOM 668 N N . TRP A 1 91 ? -10.878 -9.135 -6.943 1.00 92.56 91 TRP A N 1
ATOM 669 C CA . TRP A 1 91 ? -10.422 -7.857 -6.377 1.00 92.56 91 TRP A CA 1
ATOM 670 C C . TRP A 1 91 ? -11.578 -7.036 -5.800 1.00 92.56 91 TRP A C 1
ATOM 672 O O . TRP A 1 91 ? -11.449 -6.476 -4.710 1.00 92.56 91 TRP A O 1
ATOM 682 N N . GLY A 1 92 ? -12.722 -7.003 -6.490 1.00 95.69 92 GLY A N 1
ATOM 683 C CA . GLY A 1 92 ? -13.929 -6.334 -6.003 1.00 95.69 92 GLY A CA 1
ATOM 684 C C . GLY A 1 92 ? -14.415 -6.905 -4.670 1.00 95.69 92 GLY A C 1
ATOM 685 O O . GLY A 1 92 ? -14.655 -6.151 -3.727 1.00 95.69 92 GLY A O 1
ATOM 686 N N . VAL A 1 93 ? -14.485 -8.234 -4.550 1.00 94.62 93 VAL A N 1
ATOM 687 C CA . VAL A 1 93 ? -14.882 -8.907 -3.301 1.00 94.62 93 VAL A CA 1
ATOM 688 C C . VAL A 1 93 ? -13.885 -8.632 -2.176 1.00 94.62 93 VAL A C 1
ATOM 690 O O . VAL A 1 93 ? -14.299 -8.341 -1.057 1.00 94.62 93 VAL A O 1
ATOM 693 N N . ALA A 1 94 ? -12.582 -8.659 -2.457 1.00 94.50 94 ALA A N 1
ATOM 694 C CA . ALA A 1 94 ? -11.558 -8.338 -1.467 1.00 94.50 94 ALA A CA 1
ATOM 695 C C . ALA A 1 94 ? -11.660 -6.898 -0.940 1.00 94.50 94 ALA A C 1
ATOM 697 O O . ALA A 1 94 ? -11.544 -6.677 0.268 1.00 94.50 94 ALA A O 1
ATOM 698 N N . LEU A 1 95 ? -11.916 -5.927 -1.822 1.00 93.88 95 LEU A N 1
ATOM 699 C CA . LEU A 1 95 ? -12.138 -4.530 -1.437 1.00 93.88 95 LEU A CA 1
ATOM 700 C C . LEU A 1 95 ? -13.418 -4.373 -0.607 1.00 93.88 95 LEU A C 1
ATOM 702 O O . LEU A 1 95 ? -13.405 -3.688 0.418 1.00 93.88 95 LEU A O 1
ATOM 706 N N . LEU A 1 96 ? -14.508 -5.035 -1.001 1.00 95.94 96 LEU A N 1
ATOM 707 C CA . LEU A 1 96 ? -15.758 -5.043 -0.235 1.00 95.94 96 LEU A CA 1
ATOM 708 C C . LEU A 1 96 ? -15.575 -5.675 1.148 1.00 95.94 96 LEU A C 1
ATOM 710 O O . LEU A 1 96 ? -16.074 -5.149 2.138 1.00 95.94 96 LEU A O 1
ATOM 714 N N . LEU A 1 97 ? -14.814 -6.763 1.245 1.00 95.75 97 LEU A N 1
ATOM 715 C CA . LEU A 1 97 ? -14.531 -7.421 2.515 1.00 95.75 97 LEU A CA 1
ATOM 716 C C . LEU A 1 97 ? -13.679 -6.531 3.430 1.00 95.75 97 LEU A C 1
ATOM 718 O O . LEU A 1 97 ? -14.038 -6.321 4.587 1.00 95.75 97 LEU A O 1
ATOM 722 N N . ALA A 1 98 ? -12.590 -5.952 2.920 1.00 93.00 98 ALA A N 1
ATOM 723 C CA . ALA A 1 98 ? -11.737 -5.055 3.701 1.00 93.00 98 ALA A CA 1
ATOM 724 C C . ALA A 1 98 ? -12.495 -3.800 4.178 1.00 93.00 98 ALA A C 1
ATOM 726 O O . ALA A 1 98 ? -12.345 -3.381 5.329 1.00 93.00 98 ALA A O 1
ATOM 727 N N . THR A 1 99 ? -13.346 -3.225 3.323 1.00 91.69 99 THR A N 1
ATOM 728 C CA . THR A 1 99 ? -14.193 -2.078 3.690 1.00 91.69 99 THR A CA 1
ATOM 729 C C . THR A 1 99 ? -15.260 -2.460 4.711 1.00 91.69 99 THR A C 1
ATOM 731 O O . THR A 1 99 ? -15.431 -1.733 5.687 1.00 91.69 99 THR A O 1
ATOM 734 N N . ALA A 1 100 ? -15.919 -3.612 4.564 1.00 93.25 100 ALA A N 1
ATOM 735 C CA . ALA A 1 100 ? -16.890 -4.109 5.537 1.00 93.25 100 ALA A CA 1
ATOM 736 C C . ALA A 1 100 ? -16.256 -4.362 6.914 1.00 93.25 100 ALA A C 1
ATOM 738 O O . ALA A 1 100 ? -16.826 -3.963 7.929 1.00 93.25 100 ALA A O 1
ATOM 739 N N . LEU A 1 101 ? -15.058 -4.956 6.960 1.00 91.88 101 LEU A N 1
ATOM 740 C CA . LEU A 1 101 ? -14.309 -5.162 8.204 1.00 91.88 101 LEU A CA 1
ATOM 741 C C . LEU A 1 101 ? -13.923 -3.831 8.862 1.00 91.88 101 LEU A C 1
ATOM 743 O O . LEU A 1 101 ? -14.106 -3.662 10.067 1.00 91.88 101 LEU A O 1
ATOM 747 N N . SER A 1 102 ? -13.442 -2.867 8.073 1.00 88.25 102 SER A N 1
ATOM 748 C CA . SER A 1 102 ? -13.082 -1.537 8.572 1.00 88.25 102 SER A CA 1
ATOM 749 C C . SER A 1 102 ? -14.297 -0.768 9.105 1.00 88.25 102 SER A C 1
ATOM 751 O O . SER A 1 102 ? -14.226 -0.194 10.194 1.00 88.25 102 SER A O 1
ATOM 753 N N . LEU A 1 103 ? -15.424 -0.802 8.388 1.00 88.44 103 LEU A N 1
ATOM 754 C CA . LEU A 1 103 ? -16.688 -0.196 8.813 1.00 88.44 103 LEU A CA 1
ATOM 755 C C . LEU A 1 103 ? -17.252 -0.875 10.061 1.00 88.44 103 LEU A C 1
ATOM 757 O O . LEU A 1 103 ? -17.698 -0.191 10.977 1.00 88.44 103 LEU A O 1
ATOM 761 N N . GLY A 1 104 ? -17.213 -2.207 10.118 1.00 88.25 104 GLY A N 1
ATOM 762 C CA . GLY A 1 104 ? -17.644 -2.972 11.284 1.00 88.25 104 GLY A CA 1
ATOM 763 C C . GLY A 1 104 ? -16.819 -2.619 12.519 1.00 88.25 104 GLY A C 1
ATOM 764 O O . GLY A 1 104 ? -17.380 -2.310 13.568 1.00 88.25 104 GLY A O 1
ATOM 765 N N . TYR A 1 105 ? -15.495 -2.560 12.377 1.00 86.25 105 TYR A N 1
ATOM 766 C CA . TYR A 1 105 ? -14.611 -2.120 13.452 1.00 86.25 105 TYR A CA 1
ATOM 767 C C . TYR A 1 105 ? -14.950 -0.698 13.922 1.00 86.25 105 TYR A C 1
ATOM 769 O O . TYR A 1 105 ? -15.124 -0.467 15.118 1.00 86.25 105 TYR A O 1
ATOM 777 N N . GLY A 1 106 ? -15.102 0.244 12.987 1.00 83.38 106 GLY A N 1
ATOM 778 C CA . GLY A 1 106 ? -15.432 1.633 13.307 1.00 83.38 106 GLY A CA 1
ATOM 779 C C . GLY A 1 106 ? -16.828 1.828 13.905 1.00 83.38 106 GLY A C 1
ATOM 780 O O . GLY A 1 106 ? -17.034 2.773 14.653 1.00 83.38 106 GLY A O 1
ATOM 781 N N . ARG A 1 107 ? -17.791 0.955 13.588 1.00 84.62 107 ARG A N 1
ATOM 782 C CA . ARG A 1 107 ? -19.172 1.064 14.077 1.00 84.62 107 ARG A CA 1
ATOM 783 C C . ARG A 1 107 ? -19.394 0.393 15.433 1.00 84.62 107 ARG A C 1
ATOM 785 O O . ARG A 1 107 ? -20.230 0.878 16.187 1.00 84.62 107 ARG A O 1
ATOM 792 N N . TRP A 1 108 ? -18.728 -0.732 15.698 1.00 80.38 108 TRP A N 1
ATOM 793 C CA . TRP A 1 108 ? -19.047 -1.600 16.841 1.00 80.38 108 TRP A CA 1
ATOM 794 C C . TRP A 1 108 ? -17.968 -1.651 17.923 1.00 80.38 108 TRP A C 1
ATOM 796 O O . TRP A 1 108 ? -18.280 -2.002 19.056 1.00 80.38 108 TRP A O 1
ATOM 806 N N . ILE A 1 109 ? -16.709 -1.369 17.579 1.00 78.31 109 ILE A N 1
ATOM 807 C CA . ILE A 1 109 ? -15.562 -1.550 18.486 1.00 78.31 109 ILE A CA 1
ATOM 808 C C . ILE A 1 109 ? -14.912 -0.210 18.824 1.00 78.31 109 ILE A C 1
ATOM 810 O O . ILE A 1 109 ? -14.462 -0.018 19.953 1.00 78.31 109 ILE A O 1
ATOM 814 N N . ALA A 1 110 ? -14.836 0.705 17.856 1.00 68.56 110 ALA A N 1
ATOM 815 C CA . ALA A 1 110 ? -14.370 2.055 18.131 1.00 68.56 110 ALA A CA 1
ATOM 816 C C . ALA A 1 110 ? -15.357 2.770 19.085 1.00 68.56 110 ALA A C 1
ATOM 818 O O . ALA A 1 110 ? -16.567 2.621 18.895 1.00 68.56 110 ALA A O 1
ATOM 819 N N . PRO A 1 111 ? -14.854 3.485 20.111 1.00 59.53 111 PRO A N 1
ATOM 820 C CA . PRO A 1 111 ? -15.680 4.252 21.042 1.00 59.53 111 PRO A CA 1
ATOM 821 C C . PRO A 1 111 ? -16.384 5.443 20.379 1.00 59.53 111 PRO A C 1
ATOM 823 O O . PRO A 1 111 ? -15.873 5.947 19.351 1.00 59.53 111 PRO A O 1
#

Solvent-accessible surface area (backbone atoms only — not comparable to full-atom values): 6211 Å² total; per-residue (Å²): 134,84,78,57,58,66,57,54,51,51,50,52,52,51,49,51,50,51,50,52,63,72,46,61,94,55,61,68,73,60,55,52,50,51,52,53,53,48,50,53,54,52,48,52,55,51,50,53,52,49,52,51,52,52,49,25,73,76,66,79,49,84,72,75,59,59,62,56,35,51,51,52,16,53,53,48,21,53,52,35,42,74,72,69,44,58,64,72,58,22,49,50,49,14,52,53,50,28,49,50,52,52,50,48,42,60,68,74,68,48,131

pLDDT: mean 87.83, std 8.29, range [54.91, 95.94]

Foldseek 3Di:
DPPCVVVVVVVVVVVVVVLCVVCVPPDPVVSVVCVVVVVVVVVVVVVLVVVQVVVCVVQVDGDPCLVVLLVQLVVQLVVCVVVVDDNVVSNVVSVVSSVVVVVCCCPPPRD